Protein AF-A0A944V0S2-F1 (afdb_monomer_lite)

Sequence (97 aa):
MKIIVNGSKAAVLSIACETDFLAISDKFKAMLTVICEYLAENGESSKEAAQEKINSEYALELGENLQINEYKIVEADVVSSYVHSNGKLAALITAKA

Foldseek 3Di:
DDWDDDQQKIKDWDKDWDDLVLLPDPLNVVLRVVLSVVCVVVDPVCQVVSQVVCVPPPCVVSVTNMGTPDIDMGGANDWDKDQPPSNPDIDIDHDHD

Secondary structure (DSSP, 8-state):
-EEEEETTEEEEEEEE-S-HHHHTSHHHHHHHHHHHHHHHHH-GGGHHHHHHHHHHHTHHHHTS--EEEEEEEEE-SEEEEEE-TTSS-EEEEEE--

pLDDT: mean 91.53, std 4.06, range [71.25, 96.5]

Structure (mmCIF, N/CA/C/O backbone):
data_AF-A0A944V0S2-F1
#
_entry.id   AF-A0A944V0S2-F1
#
loop_
_atom_site.group_PDB
_atom_site.id
_atom_site.type_symbol
_atom_site.label_atom_id
_atom_site.label_alt_id
_atom_site.label_comp_id
_atom_site.label_asym_id
_atom_site.label_entity_id
_atom_site.label_seq_id
_atom_site.pdbx_PDB_ins_code
_atom_site.Cartn_x
_atom_site.Cartn_y
_atom_site.Cartn_z
_atom_site.occupancy
_atom_site.B_iso_or_equiv
_atom_site.auth_seq_id
_atom_site.auth_comp_id
_atom_site.auth_asym_id
_atom_site.auth_atom_id
_atom_site.pdbx_PDB_model_num
ATOM 1 N N . MET A 1 1 ? -2.098 -1.947 -5.862 1.00 89.31 1 MET A N 1
ATOM 2 C CA . MET A 1 1 ? -3.027 -1.704 -4.731 1.00 89.31 1 MET A CA 1
ATOM 3 C C . MET A 1 1 ? -2.893 -2.824 -3.707 1.00 89.31 1 MET A C 1
ATOM 5 O O . MET A 1 1 ? -2.548 -3.936 -4.096 1.00 89.31 1 MET A O 1
ATOM 9 N N . LYS A 1 2 ? -3.151 -2.553 -2.426 1.00 93.00 2 LYS A N 1
ATOM 10 C CA . LYS A 1 2 ? -3.135 -3.534 -1.335 1.00 93.00 2 LYS A CA 1
ATOM 11 C C . LYS A 1 2 ? -4.359 -3.332 -0.442 1.00 93.00 2 LYS A C 1
ATOM 13 O O . LYS A 1 2 ? -4.755 -2.199 -0.193 1.00 93.00 2 LYS A O 1
ATOM 18 N N . ILE A 1 3 ? -4.944 -4.435 0.021 1.00 92.94 3 ILE A N 1
ATOM 19 C CA . ILE A 1 3 ? -5.976 -4.437 1.059 1.00 92.94 3 ILE A CA 1
ATOM 20 C C . ILE A 1 3 ? -5.521 -5.392 2.161 1.00 92.94 3 ILE A C 1
ATOM 22 O O . ILE A 1 3 ? -5.095 -6.509 1.862 1.00 92.94 3 ILE A O 1
ATOM 26 N N . ILE A 1 4 ? -5.607 -4.954 3.413 1.00 92.06 4 ILE A N 1
ATOM 27 C CA . ILE A 1 4 ? -5.364 -5.772 4.605 1.00 92.06 4 ILE A CA 1
ATOM 28 C C . ILE A 1 4 ? -6.665 -5.815 5.398 1.00 92.06 4 ILE A C 1
ATOM 30 O O . ILE A 1 4 ? -7.244 -4.767 5.670 1.00 92.06 4 ILE A O 1
ATOM 34 N N . VAL A 1 5 ? -7.139 -7.014 5.740 1.00 90.06 5 VAL A N 1
ATOM 35 C CA . VAL A 1 5 ? -8.375 -7.221 6.508 1.00 90.06 5 VAL A CA 1
ATOM 36 C C . VAL A 1 5 ? -8.022 -7.879 7.836 1.00 90.06 5 VAL A C 1
ATOM 38 O O . VAL A 1 5 ? -7.484 -8.982 7.853 1.00 90.06 5 VAL A O 1
ATOM 41 N N . ASN A 1 6 ? -8.359 -7.206 8.933 1.00 86.88 6 ASN A N 1
ATOM 42 C CA . ASN A 1 6 ? -8.135 -7.633 10.309 1.00 86.88 6 ASN A CA 1
ATOM 43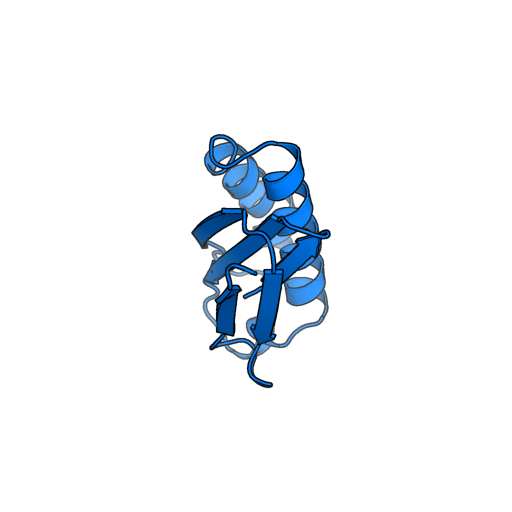 C C . ASN A 1 6 ? -9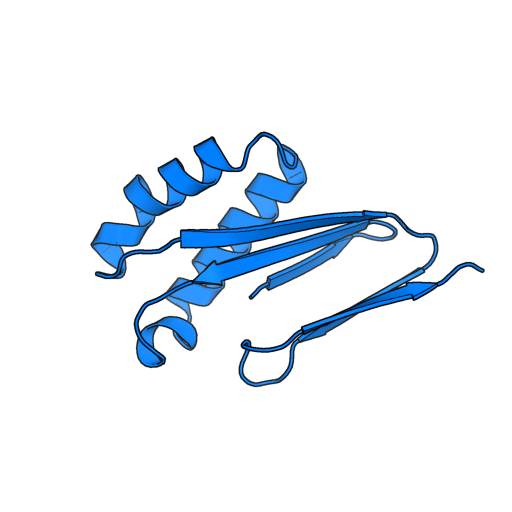.479 -7.661 11.050 1.00 8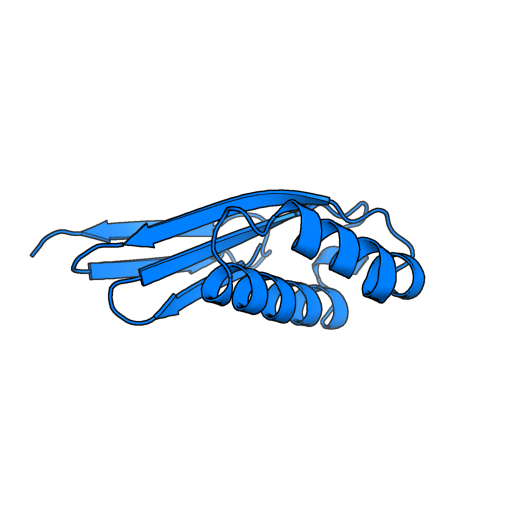6.88 6 ASN A C 1
ATOM 45 O O . ASN A 1 6 ? -9.903 -6.669 11.646 1.00 86.88 6 ASN A O 1
ATOM 49 N N . GLY A 1 7 ? -10.167 -8.804 10.999 1.00 85.94 7 GLY A N 1
ATOM 50 C CA . GLY A 1 7 ? -11.485 -8.967 11.617 1.00 85.94 7 GLY A CA 1
ATOM 51 C C . GLY A 1 7 ? -12.514 -8.001 11.024 1.00 85.94 7 GLY A C 1
ATOM 52 O O . GLY A 1 7 ? -12.838 -8.092 9.844 1.00 85.94 7 GLY A O 1
ATOM 53 N N . SER A 1 8 ? -13.005 -7.072 11.845 1.00 88.81 8 SER A N 1
ATOM 54 C CA . SER A 1 8 ? -13.988 -6.046 11.469 1.00 88.81 8 SER A CA 1
ATOM 55 C C . SER A 1 8 ? -13.381 -4.791 10.832 1.00 88.81 8 SER A C 1
ATOM 57 O O . SER A 1 8 ? -14.114 -3.861 10.505 1.00 88.81 8 SER A O 1
ATOM 59 N N . LYS A 1 9 ? -12.054 -4.727 10.653 1.00 89.75 9 LYS A N 1
ATOM 60 C CA . LYS A 1 9 ? -11.370 -3.572 10.054 1.00 89.75 9 LYS A CA 1
ATOM 61 C C . LYS A 1 9 ? -10.664 -3.951 8.759 1.00 89.75 9 LYS A C 1
ATOM 63 O O . LYS A 1 9 ? -10.019 -4.994 8.688 1.00 89.75 9 LYS A O 1
ATOM 68 N N . ALA A 1 10 ? -10.717 -3.081 7.758 1.00 92.31 10 ALA A N 1
ATOM 69 C CA . ALA A 1 10 ? -9.909 -3.185 6.552 1.00 92.31 10 ALA A CA 1
ATOM 70 C C . ALA A 1 10 ? -9.183 -1.881 6.241 1.00 92.31 10 ALA A C 1
ATOM 72 O O . ALA A 1 10 ? -9.780 -0.809 6.254 1.00 92.31 10 ALA A O 1
ATOM 73 N N . ALA A 1 11 ? -7.903 -2.004 5.909 1.00 92.62 11 ALA A N 1
ATOM 74 C CA . ALA A 1 11 ? -7.074 -0.934 5.385 1.00 92.62 11 ALA A CA 1
ATOM 75 C C . ALA A 1 11 ? -6.915 -1.127 3.874 1.00 92.62 11 ALA A C 1
ATOM 77 O O . ALA A 1 11 ? -6.526 -2.205 3.417 1.00 92.62 11 ALA A O 1
ATOM 78 N N . VAL A 1 12 ? -7.230 -0.095 3.095 1.00 93.06 12 VAL A N 1
ATOM 79 C CA . VAL A 1 12 ? -7.103 -0.078 1.633 1.00 93.06 12 VAL A CA 1
ATOM 80 C C . VAL A 1 12 ? -6.047 0.953 1.264 1.00 93.06 12 VAL A C 1
ATOM 82 O O . VAL A 1 12 ? -6.157 2.101 1.679 1.00 93.06 12 VAL A O 1
ATOM 85 N N . LEU A 1 13 ? -5.049 0.558 0.472 1.00 94.38 13 LEU A N 1
ATOM 86 C CA . LEU A 1 13 ? -3.968 1.422 0.003 1.00 94.38 13 LEU A CA 1
ATOM 87 C C . LEU A 1 13 ? -3.761 1.300 -1.511 1.00 94.38 13 LEU A C 1
ATOM 89 O O . LEU A 1 13 ? -3.579 0.208 -2.062 1.00 94.38 13 LEU A O 1
ATOM 93 N N . SER A 1 14 ? -3.684 2.445 -2.180 1.00 93.62 14 SER A N 1
ATOM 94 C CA . SER A 1 14 ? -3.302 2.577 -3.580 1.00 93.62 14 SER A CA 1
ATOM 95 C C . SER A 1 14 ? -2.110 3.521 -3.726 1.00 93.62 14 SER A C 1
ATOM 97 O O . SER A 1 14 ? -2.167 4.674 -3.300 1.00 93.62 14 SER A O 1
ATOM 99 N N . ILE A 1 15 ? -1.043 3.026 -4.357 1.00 95.06 15 ILE A N 1
ATOM 100 C CA . ILE A 1 15 ? 0.149 3.796 -4.725 1.00 95.06 15 ILE A CA 1
ATOM 101 C C . ILE A 1 15 ? 0.273 3.761 -6.249 1.00 95.06 15 ILE A C 1
ATOM 103 O O . ILE A 1 15 ? 0.176 2.685 -6.845 1.00 95.06 15 ILE A O 1
ATOM 107 N N . ALA A 1 16 ? 0.463 4.928 -6.858 1.00 93.81 16 ALA A N 1
ATOM 108 C CA . ALA A 1 16 ? 0.788 5.085 -8.266 1.00 93.81 16 ALA A CA 1
ATOM 109 C C . ALA A 1 16 ? 2.278 4.829 -8.516 1.00 93.81 16 ALA A C 1
ATOM 111 O O . ALA A 1 16 ? 3.130 5.267 -7.741 1.00 93.81 16 ALA A O 1
ATOM 112 N N . CYS A 1 17 ? 2.559 4.151 -9.623 1.00 93.94 17 CYS A N 1
ATOM 113 C CA . CYS A 1 17 ? 3.878 3.984 -10.221 1.00 93.94 17 CYS A CA 1
ATOM 114 C C . CYS A 1 17 ? 3.793 4.353 -11.711 1.00 93.94 17 CYS A C 1
ATOM 116 O O . CYS A 1 17 ? 2.694 4.500 -12.256 1.00 93.94 17 CYS A O 1
ATOM 118 N N . GLU A 1 18 ? 4.935 4.520 -12.365 1.00 94.19 18 GLU A N 1
ATOM 119 C CA . GLU A 1 18 ? 5.018 4.978 -13.752 1.00 94.19 18 GLU A CA 1
ATOM 120 C C . GLU A 1 18 ? 4.886 3.819 -14.741 1.00 94.19 18 GLU A C 1
ATOM 122 O O . GLU A 1 18 ? 4.263 3.977 -15.794 1.00 94.19 18 GLU A O 1
ATOM 127 N N . THR A 1 19 ? 5.433 2.643 -14.406 1.00 93.38 19 THR A N 1
ATOM 128 C CA . THR A 1 19 ? 5.453 1.498 -15.324 1.00 93.38 19 THR A CA 1
ATOM 129 C C . THR A 1 19 ? 4.720 0.267 -14.801 1.00 93.38 19 THR A C 1
ATOM 131 O O . THR A 1 19 ? 4.677 -0.038 -13.606 1.00 93.38 19 THR A O 1
ATOM 134 N N . ASP A 1 20 ? 4.182 -0.512 -15.744 1.00 90.31 20 ASP A N 1
ATOM 135 C CA . ASP A 1 20 ? 3.560 -1.805 -15.453 1.00 90.31 20 ASP A CA 1
ATOM 136 C C . ASP A 1 20 ? 4.583 -2.846 -14.963 1.00 90.31 20 ASP A C 1
ATOM 138 O O . ASP A 1 20 ? 4.224 -3.745 -14.202 1.00 90.31 20 ASP A O 1
ATOM 142 N N . PHE A 1 21 ? 5.856 -2.725 -15.361 1.00 91.00 21 PHE A N 1
ATOM 143 C CA . PHE A 1 21 ? 6.919 -3.642 -14.939 1.00 91.00 21 PHE A CA 1
ATOM 144 C C . PHE A 1 21 ? 7.193 -3.535 -13.441 1.00 91.00 21 PHE A C 1
ATOM 146 O O . PHE A 1 21 ? 7.322 -4.560 -12.765 1.00 91.00 21 PHE A O 1
ATOM 153 N N . LEU A 1 22 ? 7.232 -2.311 -12.907 1.00 92.75 22 LEU A N 1
ATOM 154 C CA . LEU A 1 22 ? 7.386 -2.113 -11.474 1.00 92.75 22 LEU A CA 1
ATOM 155 C C . LEU A 1 22 ? 6.140 -2.583 -10.715 1.00 92.75 22 LEU A C 1
ATOM 157 O O . LEU A 1 22 ? 6.278 -3.293 -9.716 1.00 92.75 22 LEU A O 1
ATOM 161 N N . ALA A 1 23 ? 4.941 -2.272 -11.221 1.00 90.94 23 ALA A N 1
ATOM 162 C CA . ALA A 1 23 ? 3.663 -2.614 -10.588 1.00 90.94 23 ALA A CA 1
ATOM 163 C C . ALA A 1 23 ? 3.499 -4.118 -10.294 1.00 90.94 23 ALA A C 1
ATOM 165 O O . ALA A 1 23 ? 2.891 -4.499 -9.290 1.00 90.94 23 ALA A O 1
ATOM 166 N N . ILE A 1 24 ? 4.033 -4.981 -11.167 1.00 89.88 24 ILE A N 1
ATOM 167 C CA . ILE A 1 24 ? 3.960 -6.444 -11.023 1.00 89.88 24 ILE A CA 1
ATOM 168 C C . ILE A 1 24 ? 5.152 -7.050 -10.274 1.00 89.88 24 ILE A C 1
ATOM 170 O O . ILE A 1 24 ? 5.129 -8.249 -9.982 1.00 89.88 24 ILE A O 1
ATOM 174 N N . SER A 1 25 ? 6.173 -6.253 -9.953 1.00 92.62 25 SER A N 1
ATOM 175 C CA . SER A 1 25 ? 7.373 -6.719 -9.258 1.00 92.62 25 SER A CA 1
ATOM 176 C C . SER A 1 25 ? 7.086 -7.086 -7.800 1.00 92.62 25 SER A C 1
ATOM 178 O O . SER A 1 25 ? 6.233 -6.494 -7.133 1.00 92.62 25 SER A O 1
ATOM 180 N N . ASP A 1 26 ? 7.830 -8.052 -7.267 1.00 93.81 26 ASP A N 1
ATOM 181 C CA . ASP A 1 26 ? 7.647 -8.479 -5.876 1.00 93.81 26 ASP A CA 1
ATOM 182 C C . ASP A 1 26 ? 8.153 -7.436 -4.878 1.00 93.81 26 ASP A C 1
ATOM 184 O O . ASP A 1 26 ? 7.578 -7.288 -3.801 1.00 93.81 26 ASP A O 1
ATOM 188 N N . LYS A 1 27 ? 9.152 -6.635 -5.269 1.00 93.81 27 LYS A N 1
ATOM 189 C CA . LYS A 1 27 ? 9.634 -5.496 -4.477 1.00 93.81 27 LYS A CA 1
ATOM 190 C C . LYS A 1 27 ? 8.540 -4.454 -4.254 1.00 93.81 27 LYS A C 1
ATOM 192 O O . LYS A 1 27 ? 8.310 -4.037 -3.122 1.00 93.81 27 LYS A O 1
ATOM 197 N N . PHE A 1 28 ? 7.819 -4.081 -5.313 1.00 93.88 28 PHE A N 1
ATOM 198 C CA . PHE A 1 28 ? 6.714 -3.130 -5.209 1.00 93.88 28 PHE A CA 1
ATOM 199 C C . PHE A 1 28 ? 5.570 -3.682 -4.346 1.00 93.88 28 PHE A C 1
ATOM 201 O O . PHE A 1 28 ? 5.053 -2.981 -3.478 1.00 93.88 28 PHE A O 1
ATOM 208 N N . LYS A 1 29 ? 5.212 -4.964 -4.509 1.00 93.06 29 LYS A N 1
ATOM 209 C CA . LYS A 1 29 ? 4.192 -5.628 -3.671 1.00 93.06 29 LYS A CA 1
ATOM 210 C C . LYS A 1 29 ? 4.599 -5.715 -2.195 1.00 93.06 29 LYS A C 1
ATOM 212 O O . LYS A 1 29 ? 3.740 -5.586 -1.317 1.00 93.06 29 LYS A O 1
ATOM 217 N N . ALA A 1 30 ? 5.882 -5.942 -1.917 1.00 95.12 30 ALA A N 1
ATOM 218 C CA . ALA A 1 30 ? 6.418 -5.959 -0.560 1.00 95.12 30 ALA A CA 1
ATOM 219 C C . ALA A 1 30 ? 6.330 -4.566 0.074 1.00 95.12 30 ALA A C 1
ATOM 221 O O . ALA A 1 30 ? 5.756 -4.425 1.151 1.00 95.12 30 ALA A O 1
ATOM 222 N N . MET A 1 31 ? 6.781 -3.531 -0.638 1.00 95.94 31 MET A N 1
ATOM 223 C CA . MET A 1 31 ? 6.673 -2.137 -0.198 1.00 95.94 31 MET A CA 1
ATOM 224 C C . MET A 1 31 ? 5.217 -1.724 0.054 1.00 95.94 31 MET A C 1
ATOM 226 O O . MET A 1 31 ? 4.911 -1.204 1.123 1.00 95.94 31 MET A O 1
ATOM 230 N N . LEU A 1 32 ? 4.286 -2.059 -0.848 1.00 95.19 32 LEU A N 1
ATOM 231 C CA . LEU A 1 32 ? 2.850 -1.838 -0.636 1.00 95.19 32 LEU A CA 1
ATOM 232 C C . LEU A 1 32 ? 2.335 -2.458 0.670 1.00 95.19 32 LEU A C 1
ATOM 234 O O . LEU A 1 32 ? 1.453 -1.891 1.307 1.00 95.19 32 LEU A O 1
ATOM 238 N N . THR A 1 33 ? 2.846 -3.632 1.045 1.00 94.44 33 THR A N 1
ATOM 239 C CA . THR A 1 33 ? 2.443 -4.312 2.282 1.00 94.44 33 THR A CA 1
ATOM 240 C C . THR A 1 33 ? 2.969 -3.554 3.498 1.00 94.44 33 THR A C 1
ATOM 242 O O . THR A 1 33 ? 2.167 -3.176 4.344 1.00 94.44 33 THR A O 1
ATOM 245 N N . VAL A 1 34 ? 4.263 -3.220 3.512 1.00 95.56 34 VAL A N 1
ATOM 246 C CA . VAL A 1 34 ? 4.907 -2.459 4.599 1.00 95.56 34 VAL A CA 1
ATOM 247 C C . VAL A 1 34 ? 4.231 -1.104 4.820 1.00 95.56 34 VAL A C 1
ATOM 249 O O . VAL A 1 34 ? 3.923 -0.737 5.951 1.00 95.56 34 VAL A O 1
ATOM 252 N N . ILE A 1 35 ? 3.958 -0.357 3.747 1.00 95.69 35 ILE A N 1
ATOM 253 C CA . ILE A 1 35 ? 3.307 0.953 3.858 1.00 95.69 35 ILE A CA 1
ATOM 254 C C . ILE A 1 35 ? 1.851 0.815 4.320 1.00 95.69 35 ILE A C 1
ATOM 256 O O . ILE A 1 35 ? 1.385 1.620 5.124 1.00 95.69 35 ILE A O 1
ATOM 260 N N . CYS A 1 36 ? 1.123 -0.199 3.843 1.00 94.44 36 CYS A N 1
ATOM 261 C CA . CYS A 1 36 ? -0.261 -0.420 4.262 1.00 94.44 36 CYS A CA 1
ATOM 262 C C . CYS A 1 36 ? -0.354 -0.802 5.746 1.00 94.44 36 CYS A C 1
ATOM 264 O O . CYS A 1 36 ? -1.272 -0.347 6.420 1.00 94.44 36 CYS A O 1
ATOM 266 N N . GLU A 1 37 ? 0.584 -1.603 6.254 1.00 93.44 37 GLU A N 1
ATOM 267 C CA . GLU A 1 37 ? 0.683 -1.953 7.678 1.00 93.44 37 GLU A CA 1
ATOM 268 C C . GLU A 1 37 ? 1.037 -0.726 8.522 1.00 93.44 37 GLU A C 1
ATOM 270 O O . GLU A 1 37 ? 0.333 -0.426 9.483 1.00 93.44 37 GLU A O 1
ATOM 275 N N . TYR A 1 38 ? 2.039 0.053 8.100 1.00 93.88 38 TYR A N 1
ATOM 276 C CA . TYR A 1 38 ? 2.412 1.299 8.770 1.00 93.88 38 TYR A CA 1
ATOM 277 C C . TYR A 1 38 ? 1.220 2.256 8.913 1.00 93.88 38 TYR A C 1
ATOM 279 O O . TYR A 1 38 ? 0.950 2.765 10.002 1.00 93.88 38 TYR A O 1
ATOM 287 N N . L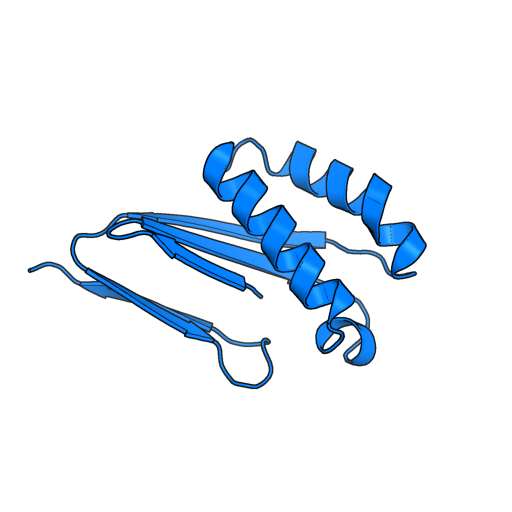EU A 1 39 ? 0.473 2.475 7.829 1.00 92.12 39 LEU A N 1
ATOM 288 C CA . LEU A 1 39 ? -0.709 3.336 7.844 1.00 92.12 39 LEU A CA 1
ATOM 289 C C . LEU A 1 39 ? -1.853 2.743 8.683 1.00 92.12 39 LEU A C 1
ATOM 291 O O . LEU A 1 39 ? -2.613 3.494 9.298 1.00 92.12 39 LEU A O 1
ATOM 295 N N . ALA A 1 40 ? -1.996 1.415 8.723 1.00 90.62 40 ALA A N 1
ATOM 296 C CA . ALA A 1 40 ? -3.005 0.747 9.546 1.00 90.62 40 ALA A CA 1
ATOM 297 C C . ALA A 1 40 ? -2.718 0.905 11.048 1.00 90.62 40 ALA A C 1
ATOM 299 O O . ALA A 1 40 ? -3.652 1.040 11.835 1.00 90.62 40 ALA A O 1
ATOM 300 N N . GLU A 1 41 ? -1.442 0.931 11.436 1.00 90.62 41 GLU A N 1
ATOM 301 C CA . GLU A 1 41 ? -1.002 1.123 12.822 1.00 90.62 41 GLU A CA 1
ATOM 302 C C . GLU A 1 41 ? -1.031 2.594 13.261 1.00 90.62 41 GLU A C 1
ATOM 304 O O . GLU A 1 41 ? -1.386 2.889 14.402 1.00 90.62 41 GLU A O 1
ATOM 309 N N . ASN A 1 42 ? -0.679 3.523 12.365 1.00 89.81 42 ASN A N 1
ATOM 310 C CA . ASN A 1 42 ? -0.508 4.947 12.687 1.00 89.81 42 ASN A CA 1
ATOM 311 C C . ASN A 1 42 ? -1.712 5.828 12.293 1.00 89.81 42 ASN A C 1
ATOM 313 O O . ASN A 1 42 ? -1.780 6.995 12.681 1.00 89.81 42 ASN A O 1
ATOM 317 N N . GLY A 1 43 ? -2.677 5.284 11.547 1.00 85.31 43 GLY A N 1
ATOM 318 C CA . GLY A 1 43 ? -3.907 5.969 11.141 1.00 85.31 43 GLY A CA 1
ATOM 319 C C . GLY A 1 43 ? -3.762 6.867 9.905 1.00 85.31 43 GLY A C 1
ATOM 320 O O . GLY A 1 43 ? -2.667 7.122 9.409 1.00 85.31 43 GLY A O 1
ATOM 321 N N . GLU A 1 44 ? -4.889 7.372 9.390 1.00 80.88 44 GLU A N 1
ATOM 322 C CA . GLU A 1 44 ? -4.940 8.138 8.127 1.00 80.88 44 GLU A CA 1
ATOM 323 C C . GLU A 1 44 ? -4.134 9.447 8.153 1.00 80.88 44 GLU A C 1
ATOM 325 O O . GLU A 1 44 ? -3.598 9.853 7.125 1.00 80.88 44 GLU A O 1
ATOM 330 N N . SER A 1 45 ? -3.967 10.071 9.323 1.00 88.25 45 SER A N 1
ATOM 331 C CA . SER A 1 45 ? -3.153 11.285 9.497 1.00 88.25 45 SER A CA 1
ATOM 332 C C . SER A 1 45 ? -1.648 11.059 9.334 1.00 88.25 45 SER A C 1
ATOM 334 O O . SER A 1 45 ? -0.883 12.014 9.376 1.00 88.25 45 SER A O 1
ATOM 336 N N . SER A 1 46 ? -1.204 9.806 9.193 1.00 91.06 46 SER A N 1
ATOM 337 C CA . SER A 1 46 ? 0.199 9.462 8.940 1.00 91.06 46 SER A CA 1
ATOM 338 C C . SER A 1 46 ? 0.539 9.377 7.446 1.00 91.06 46 SER A C 1
ATOM 340 O O . SER A 1 46 ? 1.640 8.958 7.091 1.00 91.06 46 SER A O 1
ATOM 342 N N . LYS A 1 47 ? -0.377 9.792 6.554 1.00 91.75 47 LYS A N 1
ATOM 343 C CA . LYS A 1 47 ? -0.190 9.745 5.096 1.00 91.75 47 LYS A CA 1
ATOM 344 C C . LYS A 1 47 ? 1.070 10.481 4.640 1.00 91.75 47 LYS A C 1
ATOM 346 O O . LYS A 1 47 ? 1.812 9.950 3.817 1.00 91.75 47 LYS A O 1
ATOM 351 N N . GLU A 1 48 ? 1.334 11.672 5.167 1.00 93.94 48 GLU A N 1
ATOM 352 C CA . GLU A 1 48 ? 2.506 12.472 4.805 1.00 93.94 48 GLU A CA 1
ATOM 353 C C . GLU A 1 48 ? 3.804 11.774 5.230 1.00 93.94 48 GLU A C 1
ATOM 355 O O . GLU A 1 48 ? 4.735 11.663 4.434 1.00 93.94 48 GLU A O 1
ATOM 360 N N . ALA A 1 49 ? 3.834 11.220 6.445 1.00 95.25 49 ALA A N 1
ATOM 361 C CA . ALA A 1 49 ? 4.972 10.452 6.946 1.00 95.25 49 ALA A CA 1
ATOM 362 C C . ALA A 1 49 ? 5.191 9.160 6.137 1.00 95.25 49 ALA A C 1
ATOM 364 O O . ALA A 1 49 ? 6.324 8.800 5.819 1.00 95.25 49 ALA A O 1
ATOM 365 N N . ALA A 1 50 ? 4.112 8.484 5.735 1.00 95.44 50 ALA A N 1
ATOM 366 C CA . ALA A 1 50 ? 4.186 7.325 4.854 1.00 95.44 50 ALA A CA 1
ATOM 367 C C . ALA A 1 50 ? 4.727 7.695 3.463 1.00 95.44 50 ALA A C 1
ATOM 369 O O . ALA A 1 50 ? 5.542 6.960 2.907 1.00 95.44 50 ALA A O 1
ATOM 370 N N . GLN A 1 51 ? 4.325 8.843 2.910 1.00 96.50 51 GLN A N 1
ATOM 371 C CA . GLN A 1 51 ? 4.859 9.347 1.644 1.00 96.50 51 GLN A CA 1
ATOM 372 C C . GLN A 1 51 ? 6.353 9.687 1.751 1.00 96.50 51 GLN A C 1
ATOM 374 O O . GLN A 1 51 ? 7.122 9.369 0.845 1.00 96.50 51 GLN A O 1
ATOM 379 N N . GLU A 1 52 ? 6.791 10.284 2.859 1.00 96.31 52 GLU A N 1
ATOM 380 C CA . GLU A 1 52 ? 8.211 10.541 3.119 1.00 96.31 52 GLU A CA 1
ATOM 381 C C . GLU A 1 52 ? 9.015 9.238 3.234 1.00 96.31 52 GLU A C 1
ATOM 383 O O . GLU A 1 52 ? 10.103 9.117 2.664 1.00 96.31 52 GLU A O 1
ATOM 388 N N . LYS A 1 53 ? 8.451 8.222 3.894 1.00 95.69 53 LYS A N 1
ATOM 389 C CA . LYS A 1 53 ? 9.041 6.883 3.979 1.00 95.69 53 LYS A CA 1
ATOM 390 C C . LYS A 1 53 ? 9.193 6.238 2.598 1.00 95.69 53 LYS A C 1
ATOM 392 O O . LYS A 1 53 ? 10.246 5.690 2.289 1.00 95.69 53 LYS A O 1
ATOM 397 N N . ILE A 1 54 ? 8.183 6.359 1.733 1.00 96.31 54 ILE A N 1
ATOM 398 C CA . ILE A 1 54 ? 8.264 5.906 0.335 1.00 96.31 54 ILE A CA 1
ATOM 399 C C . ILE A 1 54 ? 9.416 6.601 -0.399 1.00 96.31 54 ILE A C 1
ATOM 401 O O . ILE A 1 54 ? 10.232 5.942 -1.046 1.00 96.31 54 ILE A O 1
ATOM 405 N N . ASN A 1 55 ? 9.496 7.925 -0.280 1.00 96.12 55 ASN A N 1
ATOM 406 C CA . ASN A 1 55 ? 10.490 8.724 -0.990 1.00 96.12 55 ASN A CA 1
ATOM 407 C C . ASN A 1 55 ? 11.921 8.428 -0.523 1.00 96.12 55 ASN A C 1
ATOM 409 O O . ASN A 1 55 ? 12.832 8.364 -1.344 1.00 96.12 55 ASN A O 1
ATOM 413 N N . SER A 1 56 ? 12.120 8.250 0.783 1.00 95.50 56 SER A N 1
ATOM 414 C CA . SER A 1 56 ? 13.447 8.041 1.368 1.00 95.50 56 SER A CA 1
ATOM 415 C C . SER A 1 56 ? 13.958 6.607 1.216 1.00 95.50 56 SER A C 1
ATOM 417 O O . SER A 1 56 ? 15.148 6.420 0.971 1.00 95.50 56 SER A O 1
ATOM 419 N N . GLU A 1 57 ? 13.086 5.601 1.321 1.00 95.06 57 GLU A N 1
ATOM 420 C CA . GLU A 1 57 ? 13.506 4.193 1.355 1.00 95.06 57 GLU A CA 1
ATOM 421 C C . GLU A 1 57 ? 13.322 3.461 0.022 1.00 95.06 57 GLU A C 1
ATOM 423 O O . GLU A 1 57 ? 14.059 2.517 -0.252 1.00 95.06 57 GLU A O 1
ATOM 428 N N . TYR A 1 58 ? 12.373 3.881 -0.823 1.00 95.56 58 TYR A N 1
ATOM 429 C CA . TYR A 1 58 ? 11.959 3.080 -1.982 1.00 95.56 58 TYR A CA 1
ATOM 430 C C . TYR A 1 58 ? 12.065 3.798 -3.326 1.00 95.56 58 TYR A C 1
ATOM 432 O O . TYR A 1 58 ? 12.361 3.137 -4.318 1.00 95.56 58 TYR A O 1
ATOM 440 N N . ALA A 1 59 ? 11.868 5.118 -3.398 1.00 93.50 59 ALA A N 1
ATOM 441 C CA . ALA A 1 59 ? 11.882 5.831 -4.682 1.00 93.50 59 ALA A CA 1
ATOM 442 C C . ALA A 1 59 ? 13.219 5.679 -5.431 1.00 93.50 59 ALA A C 1
ATOM 444 O O . ALA A 1 59 ? 13.229 5.414 -6.630 1.00 93.50 59 ALA A O 1
ATOM 445 N N . LEU A 1 60 ? 14.354 5.762 -4.722 1.00 93.38 60 LEU A N 1
ATOM 446 C CA . LEU A 1 60 ? 15.674 5.556 -5.327 1.00 93.38 60 LEU A CA 1
ATOM 447 C C . LEU A 1 60 ? 15.917 4.091 -5.716 1.00 93.38 60 LEU A C 1
ATOM 449 O O . LEU A 1 60 ? 16.478 3.830 -6.777 1.00 93.38 60 LEU A O 1
ATOM 453 N N . GLU A 1 61 ? 15.504 3.138 -4.874 1.00 93.69 61 GLU A N 1
ATOM 454 C CA . GLU A 1 61 ? 15.702 1.709 -5.151 1.00 93.69 61 GLU A CA 1
ATOM 455 C C . GLU A 1 61 ? 14.881 1.249 -6.362 1.00 93.69 61 GLU A C 1
ATOM 457 O O . GLU A 1 61 ? 15.349 0.453 -7.177 1.00 93.69 61 GLU A O 1
ATOM 462 N N . LEU A 1 62 ? 13.645 1.735 -6.462 1.00 93.31 62 LEU A N 1
ATOM 463 C CA . LEU A 1 62 ? 12.705 1.348 -7.505 1.00 93.31 62 LEU A CA 1
ATOM 464 C C . LEU A 1 62 ? 12.823 2.222 -8.759 1.00 93.31 62 LEU A C 1
ATOM 466 O O . LEU A 1 62 ? 12.310 1.835 -9.805 1.00 93.31 62 LEU A O 1
ATOM 470 N N . GLY A 1 63 ? 13.531 3.352 -8.673 1.00 94.19 63 GLY A N 1
ATOM 471 C CA . GLY A 1 63 ? 13.855 4.215 -9.808 1.00 94.19 63 GLY A CA 1
ATOM 472 C C . GLY A 1 63 ? 12.658 4.950 -10.415 1.00 94.19 63 GLY A C 1
ATOM 473 O O . GLY A 1 63 ? 12.765 5.433 -11.537 1.00 94.19 63 GLY A O 1
ATOM 474 N N . GLU A 1 64 ? 11.538 5.034 -9.698 1.00 94.62 64 GLU A N 1
ATOM 475 C CA . GLU A 1 64 ? 10.300 5.675 -10.152 1.00 94.62 64 GLU A CA 1
ATOM 476 C C . GLU A 1 64 ? 9.768 6.645 -9.095 1.00 94.62 64 GLU A C 1
ATOM 478 O O . GLU A 1 64 ? 10.020 6.491 -7.894 1.00 94.62 64 GLU A O 1
ATOM 483 N N . ASN A 1 65 ? 8.979 7.629 -9.533 1.00 93.62 65 ASN A N 1
ATOM 484 C CA . ASN A 1 65 ? 8.225 8.473 -8.621 1.00 93.62 65 ASN A CA 1
ATOM 485 C C . ASN A 1 65 ? 6.970 7.741 -8.111 1.00 93.62 65 ASN A C 1
ATOM 487 O O . ASN A 1 65 ? 6.016 7.502 -8.852 1.00 93.62 65 ASN A O 1
ATOM 491 N N . LEU A 1 66 ? 6.958 7.417 -6.819 1.00 95.81 66 LEU A N 1
ATOM 492 C CA . LEU A 1 66 ? 5.909 6.632 -6.169 1.00 95.81 66 LEU A CA 1
ATOM 493 C C . LEU A 1 66 ? 5.006 7.542 -5.340 1.00 95.81 66 LEU A C 1
ATOM 495 O O . LEU A 1 66 ? 5.487 8.228 -4.441 1.00 95.81 66 LEU A O 1
ATOM 499 N N . GLN A 1 67 ? 3.699 7.538 -5.599 1.00 95.88 67 GLN A N 1
ATOM 500 C CA . GLN A 1 67 ? 2.767 8.471 -4.950 1.00 95.88 67 GLN A CA 1
ATOM 501 C C . GLN A 1 67 ? 1.572 7.751 -4.332 1.00 95.88 67 GLN A C 1
ATOM 503 O O . GLN A 1 67 ? 0.911 6.955 -4.997 1.00 95.88 67 GLN A O 1
ATOM 508 N N . ILE A 1 68 ? 1.256 8.041 -3.068 1.00 95.25 68 ILE A N 1
ATOM 509 C CA . ILE A 1 68 ? 0.041 7.533 -2.425 1.00 95.25 68 ILE A CA 1
ATOM 510 C C . ILE A 1 68 ? -1.172 8.255 -3.023 1.00 95.25 68 ILE A C 1
ATOM 512 O O . ILE A 1 68 ? -1.450 9.414 -2.701 1.00 95.25 68 ILE A O 1
ATOM 516 N N . ASN A 1 69 ? -1.952 7.535 -3.828 1.00 91.94 69 ASN A N 1
ATOM 517 C CA . ASN A 1 69 ? -3.209 8.038 -4.374 1.00 91.94 69 ASN A CA 1
ATOM 518 C C . ASN A 1 69 ? -4.295 8.043 -3.299 1.00 91.94 69 ASN A C 1
ATOM 520 O O . ASN A 1 69 ? -4.847 9.089 -2.961 1.00 91.94 69 ASN A O 1
ATOM 524 N N . GLU A 1 70 ? -4.573 6.873 -2.729 1.00 88.94 70 GLU A N 1
ATOM 525 C CA . GLU A 1 70 ? -5.707 6.686 -1.831 1.00 88.94 70 GLU A CA 1
ATOM 526 C C . GLU A 1 70 ? -5.339 5.748 -0.688 1.00 88.94 70 GLU A C 1
ATOM 528 O O . GLU A 1 70 ? -4.720 4.704 -0.898 1.00 88.94 70 GLU A O 1
ATOM 533 N N . TYR A 1 71 ? -5.723 6.142 0.522 1.00 90.88 71 TYR A N 1
ATOM 534 C CA . TYR A 1 71 ? -5.652 5.320 1.717 1.00 90.88 71 TYR A CA 1
ATOM 535 C C . TYR A 1 71 ? -6.953 5.488 2.492 1.00 90.88 71 TYR A C 1
ATOM 537 O O . TYR A 1 71 ? -7.431 6.615 2.629 1.00 90.88 71 TYR A O 1
ATOM 545 N N . LYS A 1 72 ? -7.529 4.384 2.965 1.00 89.75 72 LYS A N 1
ATOM 546 C CA . LYS A 1 72 ? -8.771 4.411 3.734 1.00 89.75 72 LYS A CA 1
ATOM 547 C C . LYS A 1 72 ? -8.841 3.261 4.721 1.00 89.75 72 LYS A C 1
ATOM 549 O O . LYS A 1 72 ? -8.545 2.120 4.357 1.00 89.75 72 LYS A O 1
ATOM 554 N N . ILE A 1 73 ? -9.311 3.554 5.928 1.00 89.31 73 ILE A N 1
ATOM 555 C CA . ILE A 1 73 ? -9.702 2.546 6.910 1.00 89.31 73 ILE A CA 1
ATOM 556 C C . ILE A 1 73 ? -11.223 2.405 6.891 1.00 89.31 73 ILE A C 1
A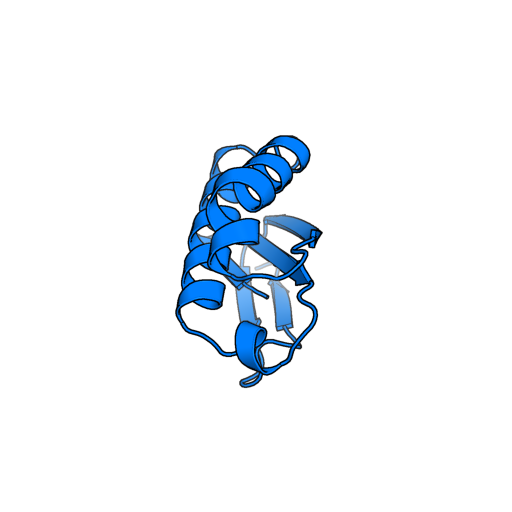TOM 558 O O . ILE A 1 73 ? -11.971 3.382 6.898 1.00 89.31 73 ILE A O 1
ATOM 562 N N . VAL A 1 74 ? -11.696 1.166 6.848 1.00 90.38 74 VAL A N 1
ATOM 563 C CA . VAL A 1 74 ? -13.117 0.830 6.871 1.00 90.38 74 VAL A CA 1
ATOM 564 C C . VAL A 1 74 ? -13.371 -0.138 8.014 1.00 90.38 74 VAL A C 1
ATOM 566 O O . VAL A 1 74 ? -12.715 -1.172 8.101 1.00 90.38 74 VAL A O 1
ATOM 569 N N . GLU A 1 75 ? -14.339 0.181 8.868 1.00 90.50 75 GLU A N 1
ATOM 570 C CA . GLU A 1 75 ? -14.778 -0.683 9.965 1.00 90.50 75 GLU A CA 1
ATOM 571 C C . GLU A 1 75 ? -16.230 -1.125 9.729 1.00 90.50 75 GLU A C 1
ATOM 573 O O . GLU A 1 75 ? -17.091 -0.289 9.450 1.00 90.50 75 GLU A O 1
ATOM 578 N N . ALA A 1 76 ? -16.503 -2.430 9.799 1.00 90.31 76 ALA A N 1
ATOM 579 C CA . ALA A 1 76 ? -17.842 -3.010 9.665 1.00 90.31 76 ALA A CA 1
ATOM 580 C C . ALA A 1 76 ? -17.930 -4.401 10.320 1.00 90.31 76 ALA A C 1
ATOM 582 O O . ALA A 1 76 ? -16.911 -5.054 10.529 1.00 90.31 76 ALA A O 1
ATOM 583 N N . ASP A 1 77 ? -19.148 -4.880 10.599 1.00 88.88 77 ASP A N 1
ATOM 584 C CA . ASP A 1 77 ? -19.379 -6.189 11.238 1.00 88.88 77 ASP A CA 1
ATOM 585 C C . ASP A 1 77 ? -18.813 -7.348 10.406 1.00 88.88 77 ASP A C 1
ATOM 587 O O . ASP A 1 77 ? -18.170 -8.256 10.934 1.00 88.88 77 ASP A O 1
ATOM 591 N N . VAL A 1 78 ? -19.030 -7.298 9.090 1.00 88.69 78 VAL A N 1
ATOM 592 C CA . VAL A 1 78 ? -18.472 -8.248 8.128 1.00 88.69 78 VAL A CA 1
ATOM 593 C C . VAL A 1 78 ? -17.728 -7.474 7.052 1.00 88.69 78 VAL A C 1
ATOM 595 O O . VAL A 1 78 ? -18.300 -6.596 6.401 1.00 88.69 78 VAL A O 1
ATOM 598 N N . VAL A 1 79 ? -16.463 -7.836 6.838 1.00 92.12 79 VAL A N 1
ATOM 599 C CA . VAL A 1 79 ? -15.609 -7.254 5.804 1.00 92.12 79 VAL A CA 1
ATOM 600 C C . VAL A 1 79 ? -15.036 -8.359 4.924 1.00 92.12 79 VAL A C 1
ATOM 602 O O . VAL A 1 79 ? -14.483 -9.341 5.413 1.00 92.12 79 VAL A O 1
ATOM 605 N N . SER A 1 80 ? -15.154 -8.192 3.609 1.00 89.81 80 SER A N 1
ATOM 606 C CA . SER A 1 80 ? -14.526 -9.062 2.616 1.00 89.81 80 SER A CA 1
ATOM 607 C C . SER A 1 80 ? -13.858 -8.219 1.537 1.00 89.81 80 SER A C 1
ATOM 609 O O . SER A 1 80 ? -14.330 -7.131 1.206 1.00 89.81 80 SER A O 1
ATOM 611 N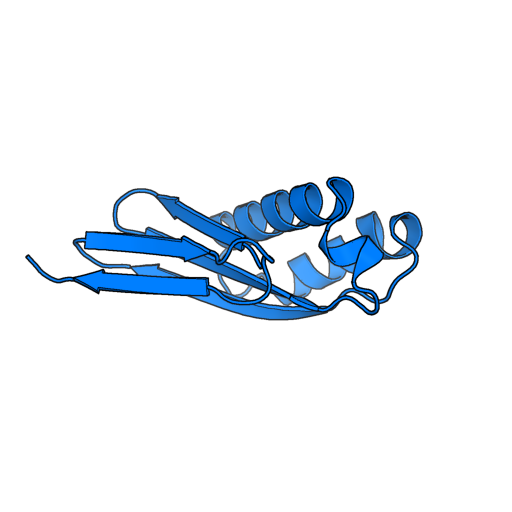 N . SER A 1 81 ? -12.745 -8.699 0.990 1.00 92.19 81 SER A N 1
ATOM 612 C CA . SER A 1 81 ? -11.983 -7.984 -0.029 1.00 92.19 81 SER A CA 1
ATOM 613 C C . SER A 1 81 ? -11.670 -8.875 -1.223 1.00 92.19 81 SER A C 1
ATOM 615 O O . SER A 1 81 ? -11.490 -10.087 -1.108 1.00 92.19 81 SER A O 1
ATOM 617 N N . TYR A 1 82 ? -11.598 -8.249 -2.392 1.00 91.56 82 TYR A N 1
ATOM 618 C CA . TYR A 1 82 ? -11.171 -8.876 -3.630 1.00 91.56 82 TYR A CA 1
ATOM 619 C C . TYR A 1 82 ? -10.219 -7.938 -4.355 1.00 91.56 82 TYR A C 1
ATOM 621 O O . TYR A 1 82 ? -10.558 -6.790 -4.627 1.00 91.56 82 TYR A O 1
ATOM 629 N N . VAL A 1 83 ? -9.036 -8.434 -4.702 1.00 89.50 83 VAL A N 1
ATOM 630 C CA . VAL A 1 83 ? -8.103 -7.741 -5.591 1.00 89.50 83 VAL A CA 1
ATOM 631 C C . VAL A 1 83 ? -8.076 -8.525 -6.893 1.00 89.50 83 VAL A C 1
ATOM 633 O O . VAL A 1 83 ? -7.796 -9.723 -6.892 1.00 89.50 83 VAL A O 1
ATOM 636 N N . HIS A 1 84 ? -8.397 -7.864 -8.003 1.00 89.19 84 HIS A N 1
ATOM 637 C CA . HIS A 1 84 ? -8.340 -8.495 -9.312 1.00 89.19 84 HIS A CA 1
ATOM 638 C C . HIS A 1 84 ? -6.901 -8.914 -9.632 1.00 89.19 84 HIS A C 1
ATOM 640 O O . HIS A 1 84 ? -5.952 -8.267 -9.193 1.00 89.19 84 HIS A O 1
ATOM 646 N N . SER A 1 85 ? -6.730 -9.983 -10.411 1.00 82.50 85 SER A N 1
ATOM 647 C CA . SER A 1 85 ? -5.440 -10.663 -10.618 1.00 82.50 85 SER A CA 1
ATOM 648 C C . SER A 1 85 ? -4.309 -9.757 -11.116 1.00 82.50 85 SER A C 1
ATOM 650 O O . SER A 1 85 ? -3.142 -10.052 -10.880 1.00 82.50 85 SER A O 1
ATOM 652 N N . ASN A 1 86 ? -4.641 -8.644 -11.774 1.00 80.69 86 ASN A N 1
ATOM 653 C CA . ASN A 1 86 ? -3.675 -7.660 -12.259 1.00 80.69 86 ASN A CA 1
ATOM 654 C C . ASN A 1 86 ? -3.298 -6.570 -11.233 1.00 80.69 86 ASN A C 1
ATOM 656 O O . ASN A 1 86 ? -2.491 -5.703 -11.550 1.00 80.69 86 ASN A O 1
ATOM 660 N N . GLY A 1 87 ? -3.893 -6.560 -10.036 1.00 81.50 87 GLY A N 1
ATOM 661 C CA . GLY A 1 87 ? -3.598 -5.603 -8.963 1.00 81.50 87 GLY A CA 1
ATOM 662 C C . GLY A 1 87 ? -4.029 -4.153 -9.224 1.00 81.50 87 GLY A C 1
ATOM 663 O O . GLY A 1 87 ? -3.743 -3.285 -8.390 1.00 81.50 87 GLY A O 1
ATOM 664 N N . LYS A 1 88 ? -4.709 -3.890 -10.352 1.00 85.12 88 LYS A N 1
ATOM 665 C CA . LYS A 1 88 ? -5.166 -2.556 -10.788 1.00 85.12 88 LYS A CA 1
ATOM 666 C C . LYS A 1 88 ? -6.568 -2.214 -10.283 1.00 85.12 88 LYS A C 1
ATOM 668 O O . LYS A 1 88 ? -6.901 -1.043 -10.145 1.00 85.12 88 LYS A O 1
ATOM 673 N N . LEU A 1 89 ? -7.380 -3.231 -10.004 1.00 88.19 89 LEU A N 1
ATOM 674 C CA . LEU A 1 89 ? -8.749 -3.095 -9.515 1.00 88.19 89 LEU A CA 1
ATOM 675 C C . LEU A 1 89 ? -8.914 -3.898 -8.233 1.00 88.19 89 LEU A C 1
ATOM 677 O O . LEU A 1 89 ? -8.441 -5.032 -8.141 1.00 88.19 89 LEU A O 1
ATOM 681 N N . ALA A 1 90 ? -9.621 -3.329 -7.267 1.00 90.62 90 ALA A N 1
ATOM 682 C CA . ALA A 1 90 ? -10.033 -4.045 -6.077 1.00 90.62 90 ALA A CA 1
ATOM 683 C C . ALA A 1 90 ? -11.432 -3.610 -5.646 1.00 90.62 90 ALA A C 1
ATOM 685 O O . ALA A 1 90 ? -11.878 -2.506 -5.955 1.00 90.62 90 ALA A O 1
ATOM 686 N N . ALA A 1 91 ? -12.107 -4.496 -4.929 1.00 91.25 91 ALA A N 1
ATOM 687 C CA . ALA A 1 91 ? -13.392 -4.255 -4.307 1.00 91.25 91 ALA A CA 1
ATOM 688 C C . ALA A 1 91 ? -13.300 -4.598 -2.818 1.00 91.25 91 ALA A C 1
ATOM 690 O O . ALA A 1 91 ? -12.725 -5.620 -2.436 1.00 91.25 91 ALA A O 1
ATOM 691 N N . LEU A 1 92 ? -13.894 -3.742 -1.992 1.00 91.75 92 LEU A N 1
ATOM 692 C CA . LEU A 1 92 ? -14.134 -3.999 -0.580 1.00 91.75 92 LEU A CA 1
ATOM 693 C C . LEU A 1 92 ? -15.646 -4.085 -0.374 1.00 91.75 92 LEU A C 1
ATOM 695 O O . LEU A 1 92 ? -16.378 -3.188 -0.787 1.00 91.75 92 LEU A O 1
ATOM 699 N N . ILE A 1 93 ? -16.102 -5.166 0.248 1.00 92.00 93 ILE A N 1
ATOM 700 C CA . ILE A 1 93 ? -17.505 -5.399 0.572 1.00 92.00 93 ILE A CA 1
ATOM 701 C C . ILE A 1 93 ? -17.646 -5.326 2.085 1.00 92.00 93 ILE A C 1
ATOM 703 O O . ILE A 1 93 ? -16.951 -6.036 2.816 1.00 92.00 93 ILE A O 1
ATOM 707 N N . THR A 1 94 ? -18.568 -4.485 2.540 1.00 92.12 94 THR A N 1
ATOM 708 C CA . THR A 1 94 ? -19.005 -4.433 3.932 1.00 92.12 94 THR A CA 1
ATOM 709 C C . THR A 1 94 ? -20.454 -4.885 4.027 1.00 92.12 94 THR A C 1
ATOM 711 O O . THR A 1 94 ? -21.279 -4.553 3.174 1.00 92.12 94 THR A O 1
ATOM 714 N N . ALA A 1 95 ? -20.769 -5.666 5.054 1.00 88.56 95 ALA A N 1
ATOM 715 C CA . ALA A 1 95 ? -22.129 -6.093 5.345 1.00 88.56 95 ALA A CA 1
ATOM 716 C C . ALA A 1 95 ? -22.428 -5.938 6.837 1.00 88.56 95 ALA A C 1
ATOM 718 O O . ALA A 1 95 ? -21.528 -5.978 7.679 1.00 88.56 95 ALA A O 1
ATOM 719 N N . LYS A 1 96 ? -23.713 -5.746 7.134 1.00 82.81 96 LYS A N 1
ATOM 720 C CA . LYS A 1 96 ? -24.258 -5.730 8.488 1.00 82.81 96 LYS A CA 1
ATOM 721 C C . LYS A 1 96 ? -24.978 -7.054 8.727 1.00 82.81 96 LYS A C 1
ATOM 723 O O . LYS A 1 96 ? -25.699 -7.499 7.832 1.00 82.81 96 LYS A O 1
ATOM 728 N N . ALA A 1 97 ? -24.735 -7.667 9.882 1.00 71.25 97 ALA A N 1
ATOM 729 C CA . ALA A 1 97 ? -25.414 -8.895 10.288 1.00 71.25 97 ALA A CA 1
ATOM 730 C C . ALA A 1 97 ? -26.873 -8.635 10.698 1.00 71.25 97 ALA A C 1
ATOM 732 O O . ALA A 1 97 ? -27.168 -7.522 11.201 1.00 71.25 97 ALA A O 1
#

Radius of gyration: 13.57 Å; chains: 1; bounding box: 41×23×28 Å